Protein AF-A0A7W6MFZ5-F1 (afdb_monomer)

Structure (mmCIF, N/CA/C/O backbone):
data_AF-A0A7W6MFZ5-F1
#
_entry.id   AF-A0A7W6MFZ5-F1
#
loop_
_atom_site.group_PDB
_atom_site.id
_atom_site.type_symbol
_atom_site.label_atom_id
_atom_site.label_alt_id
_atom_site.label_comp_id
_atom_site.label_asym_id
_atom_site.label_entity_id
_atom_site.label_seq_id
_atom_site.pdbx_PDB_ins_code
_atom_site.Cartn_x
_atom_site.Cartn_y
_atom_site.Cartn_z
_atom_site.occupancy
_atom_site.B_iso_or_equiv
_atom_site.auth_seq_id
_atom_site.auth_comp_id
_atom_site.auth_asym_id
_atom_site.auth_atom_id
_atom_site.pdbx_PDB_model_num
ATOM 1 N N . MET A 1 1 ? -0.092 -13.171 -2.792 1.00 81.62 1 MET A N 1
ATOM 2 C CA . MET A 1 1 ? 0.379 -11.891 -3.370 1.00 81.62 1 MET A CA 1
ATOM 3 C C . MET A 1 1 ? 0.668 -10.836 -2.299 1.00 81.62 1 MET A C 1
ATOM 5 O O . MET A 1 1 ? 1.837 -10.578 -2.077 1.00 81.62 1 MET A O 1
ATOM 9 N N . ILE A 1 2 ? -0.323 -10.270 -1.588 1.00 86.56 2 ILE A N 1
ATOM 10 C CA . ILE A 1 2 ? -0.074 -9.198 -0.587 1.00 86.56 2 ILE A CA 1
ATOM 11 C C . ILE A 1 2 ? 0.878 -9.646 0.534 1.00 86.56 2 ILE A C 1
ATOM 13 O O . ILE A 1 2 ? 1.807 -8.921 0.867 1.00 86.56 2 ILE A O 1
ATOM 17 N N . ALA A 1 3 ? 0.714 -10.868 1.052 1.00 92.25 3 ALA A N 1
ATOM 18 C CA . ALA A 1 3 ? 1.628 -11.427 2.053 1.00 92.25 3 ALA A CA 1
ATOM 19 C C . ALA A 1 3 ? 3.087 -11.514 1.561 1.00 92.25 3 ALA A C 1
ATOM 21 O O . ALA A 1 3 ? 4.004 -11.330 2.351 1.00 92.25 3 ALA A O 1
ATOM 22 N N . ALA A 1 4 ? 3.301 -11.737 0.259 1.00 95.31 4 ALA A N 1
ATOM 23 C CA . ALA A 1 4 ? 4.637 -11.783 -0.330 1.00 95.31 4 ALA A CA 1
ATOM 24 C C . ALA A 1 4 ? 5.283 -10.388 -0.357 1.00 95.31 4 ALA A C 1
ATOM 26 O O . ALA A 1 4 ? 6.440 -10.247 0.016 1.00 95.31 4 ALA A O 1
ATOM 27 N N . VAL A 1 5 ? 4.521 -9.345 -0.710 1.00 95.25 5 VAL A N 1
ATOM 28 C CA . VAL A 1 5 ? 4.999 -7.953 -0.606 1.00 95.25 5 VAL A CA 1
ATOM 29 C C . VAL A 1 5 ? 5.301 -7.594 0.847 1.00 95.25 5 VAL A C 1
ATOM 31 O O . VAL A 1 5 ? 6.337 -7.009 1.119 1.00 95.25 5 VAL A O 1
ATOM 34 N N . ALA A 1 6 ? 4.430 -7.968 1.789 1.00 94.81 6 ALA A N 1
ATOM 35 C CA . ALA A 1 6 ? 4.624 -7.656 3.204 1.00 94.81 6 ALA A CA 1
ATOM 36 C C . ALA A 1 6 ? 5.877 -8.328 3.794 1.00 94.81 6 ALA A C 1
ATOM 38 O O . ALA A 1 6 ? 6.619 -7.682 4.528 1.00 94.81 6 ALA A O 1
ATOM 39 N N . ALA A 1 7 ? 6.134 -9.594 3.448 1.00 97.19 7 ALA A N 1
ATOM 40 C CA . ALA A 1 7 ? 7.311 -10.333 3.909 1.00 97.19 7 ALA A CA 1
ATOM 41 C C . ALA A 1 7 ? 8.637 -9.790 3.342 1.00 97.19 7 ALA A C 1
ATOM 43 O O . ALA A 1 7 ? 9.673 -9.940 3.980 1.00 97.19 7 ALA A O 1
ATOM 44 N N . HIS A 1 8 ? 8.595 -9.136 2.177 1.00 97.00 8 HIS A N 1
ATOM 45 C CA . HIS A 1 8 ? 9.757 -8.586 1.468 1.00 97.00 8 HIS A CA 1
ATOM 46 C C . HIS A 1 8 ? 9.663 -7.061 1.302 1.00 97.00 8 HIS A C 1
ATOM 48 O O . HIS A 1 8 ? 10.141 -6.508 0.314 1.00 97.00 8 HIS A O 1
ATOM 54 N N . ARG A 1 9 ? 8.998 -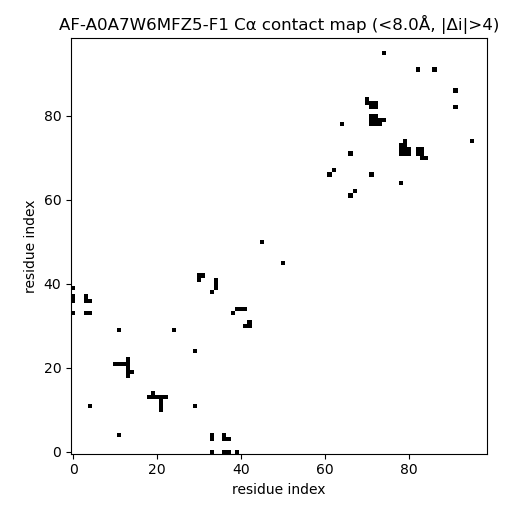6.368 2.239 1.00 95.31 9 ARG A N 1
ATOM 55 C CA . ARG A 1 9 ? 8.566 -4.968 2.079 1.00 95.31 9 ARG A CA 1
ATOM 56 C C . ARG A 1 9 ? 9.683 -4.028 1.638 1.00 95.31 9 ARG A C 1
ATOM 58 O O . ARG A 1 9 ? 9.466 -3.226 0.735 1.00 95.31 9 ARG A O 1
ATOM 65 N N . GLU A 1 10 ? 10.850 -4.138 2.261 1.00 96.06 10 GLU A N 1
ATOM 66 C CA . GLU A 1 10 ? 12.003 -3.274 1.985 1.00 96.06 10 GLU A CA 1
ATOM 67 C C . GLU A 1 10 ? 12.430 -3.346 0.513 1.00 96.06 10 GLU A C 1
ATOM 69 O O . GLU A 1 10 ? 12.785 -2.337 -0.085 1.00 96.06 10 GLU A O 1
ATOM 74 N N . GLU A 1 11 ? 12.287 -4.509 -0.124 1.00 96.94 11 GLU A N 1
ATOM 75 C CA . GLU A 1 11 ? 12.607 -4.691 -1.539 1.00 96.94 11 GLU A CA 1
ATOM 76 C C . GLU A 1 11 ? 11.577 -4.050 -2.477 1.00 96.94 11 GLU A C 1
ATOM 78 O O . GLU A 1 11 ? 11.861 -3.852 -3.656 1.00 96.94 11 GLU A O 1
ATOM 83 N N . PHE A 1 12 ? 10.377 -3.721 -2.000 1.00 97.06 12 PHE A N 1
ATOM 84 C CA . PHE A 1 12 ? 9.331 -3.045 -2.778 1.00 97.06 12 PHE A CA 1
ATOM 85 C C . PHE A 1 12 ? 9.215 -1.550 -2.450 1.00 97.06 12 PHE A C 1
ATOM 87 O O . PHE A 1 12 ? 8.377 -0.861 -3.033 1.00 97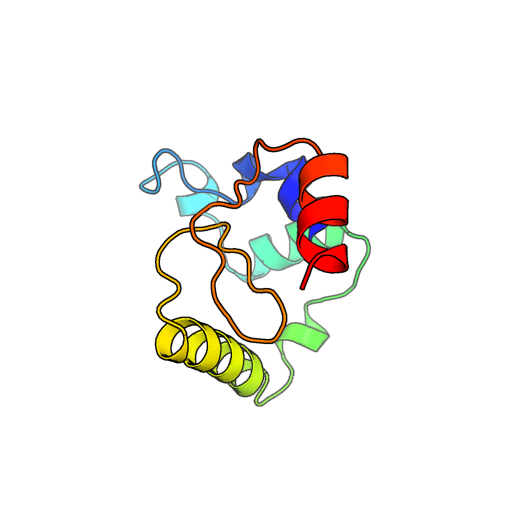.06 12 PHE A O 1
ATOM 94 N N . GLU A 1 13 ? 10.040 -1.040 -1.537 1.00 97.00 13 GLU A N 1
ATOM 95 C CA . GLU A 1 13 ? 10.011 0.344 -1.071 1.00 97.00 13 GLU A CA 1
ATOM 96 C C . GLU A 1 13 ? 11.263 1.110 -1.533 1.00 97.00 13 GLU A C 1
ATOM 98 O O . GLU A 1 13 ? 12.258 0.529 -1.961 1.00 97.00 13 GLU A O 1
ATOM 103 N N . PHE A 1 14 ? 11.198 2.439 -1.514 1.00 97.75 14 PHE A N 1
ATOM 104 C CA . PHE A 1 14 ? 12.362 3.292 -1.753 1.00 97.75 14 PHE A CA 1
ATOM 105 C C . PHE A 1 14 ? 12.937 3.734 -0.413 1.00 97.75 14 PHE A C 1
ATOM 107 O O . PHE A 1 14 ? 12.183 4.077 0.504 1.00 97.75 14 PHE A O 1
ATOM 114 N N . ASP A 1 15 ? 14.261 3.824 -0.322 1.00 97.31 15 ASP A N 1
ATOM 115 C CA . ASP A 1 15 ? 14.941 4.289 0.882 1.00 97.31 15 ASP A CA 1
ATOM 116 C C . ASP A 1 15 ? 14.476 5.707 1.211 1.00 97.31 15 ASP A C 1
ATOM 118 O O . ASP A 1 15 ? 14.663 6.639 0.419 1.00 97.31 15 ASP A O 1
ATOM 122 N N . ARG A 1 16 ? 13.835 5.866 2.378 1.00 96.06 16 ARG A N 1
ATOM 123 C CA . ARG A 1 16 ? 13.208 7.127 2.822 1.00 96.06 16 ARG A CA 1
ATOM 124 C C . ARG A 1 16 ? 12.303 7.752 1.749 1.00 96.06 16 ARG A C 1
ATOM 126 O O . ARG A 1 16 ? 12.249 8.973 1.622 1.00 96.06 16 ARG A O 1
ATOM 133 N N . HIS A 1 17 ? 11.630 6.911 0.963 1.00 96.44 17 HIS A N 1
ATOM 134 C CA . HIS A 1 17 ? 10.768 7.304 -0.154 1.00 96.44 17 HIS A CA 1
ATOM 135 C C . HIS A 1 17 ? 11.464 8.151 -1.238 1.00 96.44 17 HIS A C 1
ATOM 137 O O . HIS A 1 17 ? 10.797 8.915 -1.934 1.00 96.44 17 HIS A O 1
ATOM 143 N N . ALA A 1 18 ? 12.791 8.053 -1.370 1.00 97.62 18 ALA A N 1
ATOM 144 C CA . ALA A 1 18 ? 13.563 8.961 -2.220 1.00 97.62 18 ALA A CA 1
ATOM 145 C C . ALA A 1 18 ? 14.649 8.294 -3.075 1.00 97.62 18 ALA A C 1
ATOM 147 O O . ALA A 1 18 ? 14.982 8.829 -4.130 1.00 97.62 18 ALA A O 1
ATOM 148 N N . GLY A 1 19 ? 15.236 7.178 -2.639 1.00 97.25 19 GLY A N 1
ATOM 149 C CA . GLY A 1 19 ? 16.359 6.565 -3.349 1.00 97.25 19 GLY A CA 1
ATOM 150 C C . GLY A 1 19 ? 16.452 5.057 -3.160 1.00 97.25 19 GLY A C 1
ATOM 151 O O . GLY A 1 19 ? 15.458 4.389 -2.882 1.00 97.25 19 GLY A O 1
ATOM 152 N N . GLY A 1 20 ? 17.667 4.535 -3.304 1.00 97.12 20 GLY A N 1
ATOM 153 C CA . GLY A 1 20 ? 17.959 3.116 -3.132 1.00 97.12 20 GLY A CA 1
ATOM 154 C C . GLY A 1 20 ? 17.856 2.306 -4.428 1.00 97.12 20 GLY A C 1
ATOM 155 O O . GLY A 1 20 ? 17.667 2.872 -5.508 1.00 97.12 20 GLY A O 1
ATOM 156 N N . PRO A 1 21 ? 17.978 0.971 -4.335 1.00 96.62 21 PRO A N 1
ATOM 157 C CA . PRO A 1 21 ? 18.077 0.086 -5.498 1.00 96.62 21 PRO A CA 1
ATOM 158 C C . PRO A 1 21 ? 16.876 0.154 -6.445 1.00 96.62 21 PRO A C 1
ATOM 160 O O . PRO A 1 21 ? 17.020 -0.088 -7.639 1.00 96.62 21 PRO A O 1
ATOM 163 N N . ASN A 1 22 ? 15.692 0.509 -5.932 1.00 97.69 22 ASN A N 1
ATOM 164 C CA . ASN A 1 22 ? 14.476 0.610 -6.737 1.00 97.69 22 ASN A CA 1
ATOM 165 C C . ASN A 1 22 ? 14.469 1.805 -7.713 1.00 97.69 22 ASN A C 1
ATOM 167 O O . ASN A 1 22 ? 13.596 1.855 -8.576 1.00 97.69 22 ASN A O 1
ATOM 171 N N . MET A 1 23 ? 15.452 2.717 -7.651 1.00 97.81 23 MET A N 1
ATOM 172 C CA . MET A 1 23 ? 15.625 3.790 -8.648 1.00 97.81 23 MET A CA 1
ATOM 173 C C . MET A 1 23 ? 15.931 3.261 -10.053 1.00 97.81 23 MET A C 1
ATOM 175 O O . MET A 1 23 ? 15.541 3.887 -11.037 1.00 97.81 23 MET A O 1
ATOM 179 N N . ASP A 1 24 ? 16.576 2.098 -10.142 1.00 97.94 24 ASP A N 1
ATOM 180 C CA . ASP A 1 24 ? 16.978 1.473 -11.405 1.00 97.94 24 ASP A CA 1
ATOM 181 C C . ASP A 1 24 ? 16.063 0.296 -11.793 1.00 97.94 24 ASP A C 1
ATOM 183 O O . ASP A 1 24 ? 16.380 -0.491 -12.687 1.00 97.94 24 ASP A O 1
ATOM 187 N N . VAL A 1 25 ? 14.920 0.149 -11.113 1.00 98.06 25 VAL A N 1
ATOM 188 C CA . VAL A 1 25 ? 13.991 -0.968 -11.305 1.00 98.06 25 VAL A CA 1
ATOM 189 C C . VAL A 1 25 ? 12.794 -0.530 -12.143 1.00 98.06 25 VAL A C 1
ATOM 191 O O . VAL A 1 25 ? 12.067 0.408 -11.824 1.00 98.06 25 VAL A O 1
ATOM 194 N N . THR A 1 26 ? 12.554 -1.255 -13.229 1.00 98.19 26 THR A N 1
ATOM 195 C CA . THR A 1 26 ? 11.409 -1.043 -14.119 1.00 98.19 26 THR A CA 1
ATOM 196 C C . THR A 1 26 ? 10.125 -1.672 -13.560 1.00 98.19 26 THR A C 1
ATOM 198 O O . THR A 1 26 ? 10.186 -2.647 -12.804 1.00 98.19 26 THR A O 1
ATOM 201 N N . PRO A 1 27 ? 8.932 -1.223 -13.999 1.00 97.25 27 PRO A N 1
ATOM 202 C CA . PRO A 1 27 ? 7.670 -1.866 -13.625 1.00 97.25 27 PRO A CA 1
ATOM 203 C C . PRO A 1 27 ? 7.622 -3.373 -13.926 1.00 97.25 27 PRO A C 1
ATOM 205 O O . PRO A 1 27 ? 7.122 -4.147 -13.113 1.00 97.25 27 PRO A O 1
ATOM 208 N N . ASN A 1 28 ? 8.197 -3.815 -15.051 1.00 97.94 28 ASN A N 1
ATOM 209 C CA . ASN A 1 28 ? 8.264 -5.240 -15.395 1.00 97.94 28 ASN A CA 1
ATOM 210 C C . ASN A 1 28 ? 9.093 -6.040 -14.385 1.00 97.94 28 ASN A C 1
ATOM 212 O O . ASN A 1 28 ? 8.680 -7.130 -13.999 1.00 97.94 28 ASN A O 1
ATOM 216 N N . GLN A 1 29 ? 10.217 -5.490 -13.921 1.00 98.12 29 GLN A N 1
ATOM 217 C CA . GLN A 1 29 ? 11.056 -6.139 -12.910 1.00 98.12 29 GLN A CA 1
ATOM 218 C C . GLN A 1 29 ? 10.356 -6.213 -11.544 1.00 98.12 29 GLN A C 1
ATOM 220 O O . GLN A 1 29 ? 10.514 -7.206 -10.838 1.00 98.12 29 GLN A O 1
ATOM 225 N N . ILE A 1 30 ? 9.533 -5.219 -11.181 1.00 97.44 30 ILE A N 1
ATOM 226 C CA . ILE A 1 30 ? 8.684 -5.297 -9.977 1.00 97.44 30 ILE A CA 1
ATOM 227 C C . ILE A 1 30 ? 7.663 -6.432 -10.098 1.00 97.44 30 ILE A C 1
ATOM 229 O O . ILE A 1 30 ? 7.491 -7.203 -9.152 1.00 97.44 30 ILE A O 1
ATOM 233 N N . ILE A 1 31 ? 7.006 -6.558 -11.256 1.00 96.81 31 ILE A N 1
ATOM 234 C CA . ILE A 1 31 ? 6.047 -7.642 -11.498 1.00 96.81 31 ILE A CA 1
ATOM 235 C C . ILE A 1 31 ? 6.762 -8.995 -11.418 1.00 96.81 31 ILE A C 1
ATOM 237 O O . ILE A 1 31 ? 6.306 -9.863 -10.685 1.00 96.81 31 ILE A O 1
ATOM 241 N N . GLU A 1 32 ? 7.905 -9.164 -12.084 1.00 97.25 32 GLU A N 1
ATOM 242 C CA . GLU A 1 32 ? 8.702 -10.400 -12.033 1.00 97.25 32 GLU A CA 1
ATOM 243 C C . G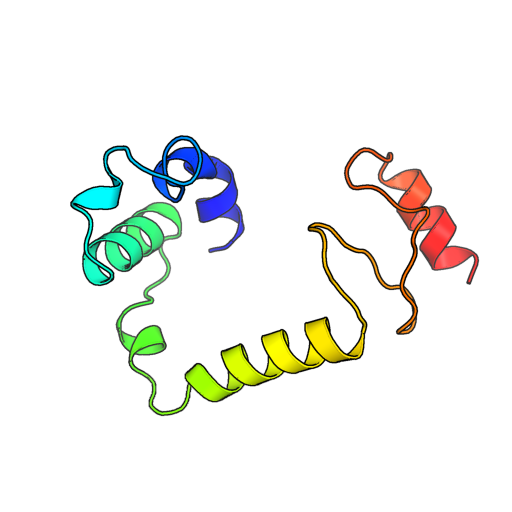LU A 1 32 ? 9.120 -10.776 -10.607 1.00 97.25 32 GLU A C 1
ATOM 245 O O . GLU A 1 32 ? 8.984 -11.935 -10.212 1.00 97.25 32 GLU A O 1
ATOM 250 N N . ARG A 1 33 ? 9.567 -9.798 -9.808 1.00 97.19 33 ARG A N 1
ATOM 251 C CA . ARG A 1 33 ? 9.899 -9.996 -8.389 1.00 97.19 33 ARG A CA 1
ATOM 252 C C . ARG A 1 33 ? 8.684 -10.489 -7.600 1.00 97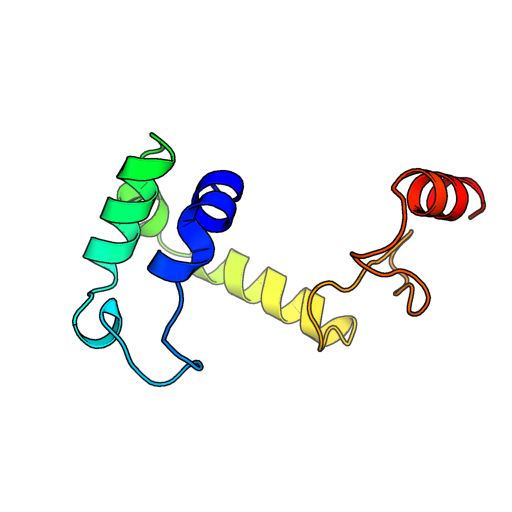.19 33 ARG A C 1
ATOM 254 O O . ARG A 1 33 ? 8.781 -11.456 -6.846 1.00 97.19 33 ARG A O 1
ATOM 261 N N . LEU A 1 34 ? 7.523 -9.864 -7.799 1.00 96.81 34 LEU A N 1
ATOM 262 C CA . LEU A 1 34 ? 6.282 -10.251 -7.128 1.00 96.81 34 LEU A CA 1
ATOM 263 C C . LEU A 1 34 ? 5.784 -11.638 -7.560 1.00 96.81 34 LEU A C 1
ATOM 265 O O . LEU A 1 34 ? 5.324 -12.412 -6.716 1.00 96.81 34 LEU A O 1
ATOM 269 N N . GLU A 1 35 ? 5.876 -11.973 -8.847 1.00 97.00 35 GLU A N 1
ATOM 270 C CA . GLU A 1 35 ? 5.582 -13.320 -9.345 1.00 97.00 35 GLU A CA 1
ATOM 271 C C . GLU A 1 35 ? 6.518 -14.350 -8.698 1.00 97.00 35 GLU A C 1
ATOM 273 O O . GLU A 1 35 ? 6.050 -15.396 -8.251 1.00 97.00 35 GLU A O 1
ATOM 278 N N . GLY A 1 36 ? 7.813 -14.031 -8.580 1.00 96.75 36 GLY A N 1
ATOM 279 C CA . GLY A 1 36 ? 8.815 -14.869 -7.922 1.00 96.75 36 GLY A CA 1
ATOM 280 C C . GLY A 1 36 ? 8.471 -15.181 -6.465 1.00 96.75 36 GLY A C 1
ATOM 281 O O . GLY A 1 36 ? 8.451 -16.348 -6.079 1.00 96.75 36 GLY A O 1
ATOM 282 N N . TYR A 1 37 ? 8.123 -14.166 -5.668 1.00 97.31 37 TYR A N 1
ATOM 283 C CA . TYR A 1 37 ? 7.782 -14.368 -4.253 1.00 97.31 37 TYR A CA 1
ATOM 284 C C . TYR A 1 37 ? 6.397 -14.966 -4.016 1.00 97.31 37 TYR A C 1
ATOM 286 O O . TYR A 1 37 ? 6.181 -15.653 -3.020 1.00 97.31 37 TYR A O 1
ATOM 294 N N . SER A 1 38 ? 5.430 -14.702 -4.896 1.00 95.19 38 SER A N 1
ATOM 295 C CA . SER A 1 38 ? 4.050 -15.155 -4.689 1.00 95.19 38 SER A CA 1
ATOM 296 C C . SER A 1 38 ? 3.688 -16.440 -5.429 1.00 95.19 38 SER A C 1
ATOM 298 O O . SER A 1 38 ? 2.649 -17.019 -5.121 1.00 95.19 38 SER A O 1
ATOM 300 N N . SER A 1 39 ? 4.504 -16.874 -6.395 1.00 92.94 39 SER A N 1
ATOM 301 C C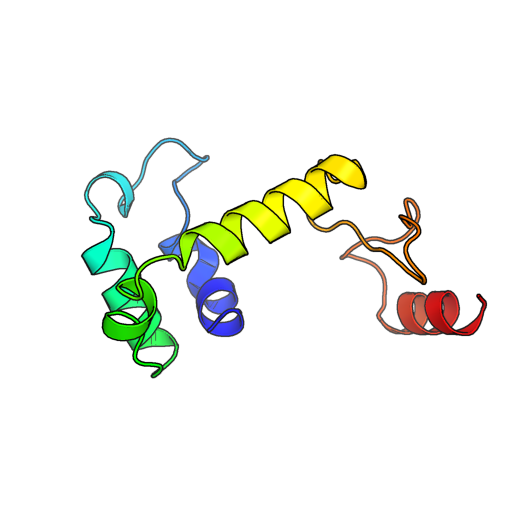A . SER A 1 39 ? 4.193 -17.960 -7.340 1.00 92.94 39 SER A CA 1
ATOM 302 C C . SER A 1 39 ? 2.897 -17.752 -8.142 1.00 92.94 39 SER A C 1
ATOM 304 O O . SER A 1 39 ? 2.368 -18.693 -8.733 1.00 92.94 39 SER A O 1
ATOM 306 N N . VAL A 1 40 ? 2.377 -16.522 -8.192 1.00 94.94 40 VAL A N 1
ATOM 307 C CA . VAL A 1 40 ? 1.196 -16.145 -8.981 1.00 94.94 40 VAL A CA 1
ATOM 308 C C . VAL A 1 40 ? 1.662 -15.482 -10.270 1.00 94.94 40 VAL A C 1
ATOM 310 O O . VAL A 1 40 ? 2.522 -14.612 -10.224 1.00 94.94 40 VAL A O 1
ATOM 313 N N . LYS A 1 41 ? 1.084 -15.865 -11.414 1.00 94.69 41 LYS A N 1
ATOM 314 C CA . LYS A 1 41 ? 1.313 -15.190 -12.700 1.00 94.69 41 LYS A CA 1
ATOM 315 C C . LYS A 1 41 ? 0.469 -13.920 -12.774 1.00 94.69 41 LYS A C 1
ATOM 317 O O . LYS A 1 41 ? -0.751 -13.980 -12.659 1.00 94.69 41 LYS A O 1
ATOM 322 N N . LEU A 1 42 ? 1.129 -12.780 -12.933 1.00 95.25 42 LEU A N 1
ATOM 323 C CA . LEU A 1 42 ? 0.557 -11.441 -12.846 1.00 95.25 42 LEU A CA 1
ATOM 324 C C . LEU A 1 42 ? 0.746 -10.621 -14.119 1.00 95.25 42 LEU A C 1
ATOM 326 O O . LEU A 1 42 ? -0.052 -9.717 -14.330 1.00 95.25 42 LEU A O 1
ATOM 330 N N . LYS A 1 43 ? 1.734 -10.911 -14.976 1.00 95.69 43 LYS A N 1
ATOM 331 C CA . LYS A 1 43 ? 1.966 -10.118 -16.202 1.00 95.69 43 LYS A CA 1
ATOM 332 C C . LYS A 1 43 ? 0.729 -10.028 -17.098 1.00 95.69 43 LYS A C 1
ATOM 334 O O . LYS A 1 43 ? 0.317 -8.928 -17.456 1.00 95.69 43 LYS A O 1
ATOM 339 N N . ASP A 1 44 ? 0.102 -11.164 -17.390 1.00 95.06 44 ASP A N 1
ATOM 340 C CA . ASP A 1 44 ? -1.090 -11.200 -18.244 1.00 95.06 44 ASP A CA 1
ATOM 341 C C . ASP A 1 44 ? -2.287 -10.520 -17.569 1.00 95.06 44 ASP A C 1
ATOM 343 O O . ASP A 1 44 ? -3.048 -9.803 -18.215 1.00 95.06 44 ASP A O 1
ATOM 347 N N . ALA A 1 45 ? -2.423 -10.684 -16.248 1.00 94.56 45 ALA A N 1
ATOM 348 C CA . ALA A 1 45 ? -3.472 -10.027 -15.474 1.00 94.56 45 ALA A CA 1
ATOM 349 C C . ALA A 1 45 ? -3.284 -8.501 -15.435 1.00 94.56 45 ALA A C 1
ATOM 351 O O . ALA A 1 45 ? -4.252 -7.758 -15.557 1.00 94.56 45 ALA A O 1
ATOM 352 N N . PHE A 1 46 ? -2.041 -8.029 -15.311 1.00 95.69 46 PHE A N 1
ATOM 353 C CA . PHE A 1 46 ? -1.696 -6.608 -15.343 1.00 95.69 46 PHE A CA 1
ATOM 354 C C . PHE A 1 46 ? -1.987 -5.975 -16.711 1.00 95.69 46 PHE A C 1
ATOM 356 O O . PHE A 1 46 ? -2.284 -4.786 -16.785 1.00 95.69 46 PHE A O 1
ATOM 363 N N . ALA A 1 47 ? -1.941 -6.766 -17.787 1.00 96.19 47 ALA A N 1
ATOM 364 C CA . ALA A 1 47 ? -2.203 -6.320 -19.151 1.00 96.19 47 ALA A CA 1
ATOM 365 C C . ALA A 1 47 ? -3.696 -6.274 -19.533 1.00 96.19 47 ALA A C 1
ATOM 367 O O . ALA A 1 47 ? -4.009 -5.896 -20.663 1.00 96.19 47 ALA A O 1
ATOM 368 N N . ILE A 1 48 ? -4.620 -6.643 -18.635 1.00 97.19 48 ILE A N 1
ATOM 369 C CA . ILE A 1 48 ? -6.064 -6.583 -18.902 1.00 97.19 48 ILE A CA 1
ATOM 370 C C . ILE A 1 48 ? -6.468 -5.128 -19.213 1.00 97.19 48 ILE A C 1
ATOM 372 O O . ILE A 1 48 ? -6.319 -4.260 -18.343 1.00 97.19 48 ILE A O 1
ATOM 376 N N . PRO A 1 49 ? -7.008 -4.841 -20.417 1.00 94.56 49 PRO A N 1
ATOM 377 C CA . PRO A 1 49 ? -7.543 -3.522 -20.733 1.00 94.56 49 PRO A CA 1
ATOM 378 C C . PRO A 1 49 ? -8.647 -3.161 -19.731 1.00 94.56 49 PRO A C 1
ATOM 380 O O . PRO A 1 49 ? -9.514 -3.984 -19.450 1.00 94.56 49 PRO A O 1
ATOM 383 N N . ASP A 1 50 ? -8.592 -1.949 -19.180 1.00 96.06 50 ASP A N 1
ATOM 384 C CA . ASP A 1 50 ? -9.488 -1.405 -18.145 1.00 96.06 50 ASP A CA 1
ATOM 385 C C . ASP A 1 50 ? -9.239 -1.849 -16.690 1.00 96.06 50 ASP A C 1
ATOM 387 O O . ASP A 1 50 ? -10.026 -1.499 -15.803 1.00 96.06 50 ASP A O 1
ATOM 391 N N . LEU A 1 51 ? -8.139 -2.551 -16.3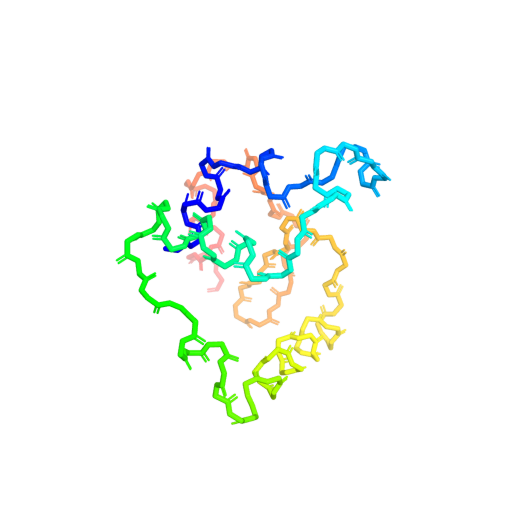75 1.00 96.81 51 LEU A N 1
ATOM 392 C CA . LEU A 1 51 ? -7.783 -2.843 -14.972 1.00 96.81 51 LEU A CA 1
ATOM 393 C C . LEU A 1 51 ? -7.617 -1.562 -14.125 1.00 96.81 51 LEU A C 1
ATOM 395 O O . LEU A 1 51 ? -7.870 -1.557 -12.916 1.00 96.81 51 LEU A O 1
ATOM 399 N N . ASP A 1 52 ? -7.260 -0.440 -14.753 1.00 96.81 52 ASP A N 1
ATOM 400 C CA . ASP A 1 52 ? -7.179 0.867 -14.102 1.00 96.81 52 ASP A CA 1
ATOM 401 C C . ASP A 1 52 ? -8.526 1.329 -13.517 1.00 96.81 52 ASP A C 1
ATOM 403 O O . ASP A 1 52 ? -8.538 2.121 -12.570 1.00 96.81 52 ASP A O 1
ATOM 407 N N . ARG A 1 53 ? -9.663 0.812 -14.008 1.00 97.94 53 ARG A N 1
ATOM 408 C CA . ARG A 1 53 ? -10.991 1.069 -13.433 1.00 97.94 53 ARG A CA 1
ATOM 409 C C . ARG A 1 53 ? -11.081 0.611 -11.981 1.00 97.94 53 ARG A C 1
ATOM 411 O O . ARG A 1 53 ? -11.618 1.350 -11.154 1.00 97.94 53 ARG A O 1
ATOM 418 N N . GLU A 1 54 ? -10.538 -0.560 -11.662 1.00 97.56 54 GLU A N 1
ATOM 419 C CA . GLU A 1 54 ? -10.564 -1.108 -10.301 1.00 97.56 54 GLU A CA 1
ATOM 420 C C . GLU A 1 54 ? -9.669 -0.283 -9.367 1.00 97.56 54 GLU A C 1
ATOM 422 O O . GLU A 1 54 ? -10.072 0.070 -8.256 1.00 97.56 54 GLU A O 1
ATOM 427 N N . ILE A 1 55 ? -8.502 0.149 -9.858 1.00 96.94 55 ILE A N 1
ATOM 428 C CA . ILE A 1 55 ? -7.609 1.060 -9.127 1.00 96.94 55 ILE A CA 1
ATOM 429 C C . ILE A 1 55 ? -8.305 2.402 -8.856 1.00 96.94 55 ILE A C 1
ATOM 431 O O . ILE A 1 55 ? -8.335 2.882 -7.720 1.00 96.94 55 ILE A O 1
ATOM 435 N N . LYS A 1 56 ? -8.941 2.992 -9.876 1.00 98.19 56 LYS A N 1
ATOM 436 C CA . LYS A 1 56 ? -9.717 4.235 -9.742 1.00 98.19 56 LYS A CA 1
ATOM 437 C C . LYS A 1 56 ? -10.869 4.083 -8.752 1.00 98.19 56 LYS A C 1
ATOM 439 O O . LYS A 1 56 ? -11.140 5.020 -7.999 1.00 98.19 56 LYS A O 1
ATOM 444 N N . TRP A 1 57 ? -11.545 2.935 -8.743 1.00 98.44 57 TRP A N 1
ATOM 445 C CA . TRP A 1 57 ? -12.637 2.657 -7.814 1.00 98.44 57 TRP A CA 1
ATOM 446 C C . TRP A 1 57 ? -12.146 2.652 -6.363 1.00 98.44 57 TRP A C 1
ATOM 448 O O . TRP A 1 57 ? -12.718 3.372 -5.544 1.00 98.44 57 TRP A O 1
ATOM 458 N N . GLN A 1 58 ? -11.046 1.950 -6.068 1.00 97.62 58 GLN A N 1
ATOM 459 C CA . GLN A 1 58 ? -10.439 1.920 -4.730 1.00 97.62 58 GLN A CA 1
ATOM 460 C C . GLN A 1 58 ? -9.989 3.317 -4.280 1.00 97.62 58 GLN A C 1
ATOM 462 O O . GLN A 1 58 ? -10.338 3.763 -3.186 1.00 97.62 58 GLN A O 1
ATOM 467 N N . CYS A 1 59 ? -9.297 4.067 -5.148 1.00 98.06 59 CYS A N 1
ATOM 468 C CA . CYS A 1 59 ? -8.887 5.439 -4.839 1.00 98.06 59 CYS A CA 1
ATOM 469 C C . CYS A 1 59 ? -10.082 6.366 -4.582 1.00 98.06 59 CYS A C 1
ATOM 471 O O . CYS A 1 59 ? -10.025 7.210 -3.687 1.00 98.06 59 CYS A O 1
ATOM 473 N N . ARG A 1 60 ? -11.164 6.242 -5.365 1.00 98.31 60 ARG A N 1
ATOM 474 C CA . ARG A 1 60 ? -12.387 7.031 -5.160 1.00 98.31 60 ARG A CA 1
ATOM 475 C C . ARG A 1 60 ? -13.039 6.681 -3.827 1.00 98.31 60 ARG A C 1
ATOM 477 O O . ARG A 1 60 ? -13.372 7.594 -3.080 1.00 98.31 60 ARG A O 1
ATOM 484 N N . TYR A 1 61 ? -13.186 5.392 -3.527 1.00 97.56 61 TYR A N 1
ATOM 485 C CA . TYR A 1 61 ? -13.791 4.920 -2.285 1.00 97.56 61 TYR A CA 1
ATOM 486 C C . TYR A 1 61 ? -13.015 5.410 -1.054 1.00 97.56 61 TYR A C 1
ATOM 488 O O . TYR A 1 61 ? -13.615 5.965 -0.136 1.00 97.56 61 TYR A O 1
ATOM 496 N N . ALA A 1 62 ? -11.683 5.310 -1.066 1.00 97.50 62 ALA A N 1
ATOM 497 C CA . ALA A 1 62 ? -10.834 5.810 0.014 1.00 97.50 62 ALA A CA 1
ATOM 498 C C . ALA A 1 62 ? -10.985 7.329 0.222 1.00 97.50 62 ALA A C 1
ATOM 500 O O . ALA A 1 62 ? -11.211 7.782 1.343 1.00 97.50 62 ALA A O 1
ATOM 501 N N . ARG A 1 63 ? -10.935 8.119 -0.863 1.00 97.69 63 ARG A N 1
ATOM 502 C CA . ARG A 1 63 ? -11.093 9.585 -0.806 1.00 97.69 63 ARG A CA 1
ATOM 503 C C . ARG A 1 63 ? -12.473 10.004 -0.308 1.00 97.69 63 ARG A C 1
ATOM 505 O O . ARG A 1 63 ? -12.567 10.918 0.502 1.00 97.69 63 ARG A O 1
ATOM 512 N N . GLN A 1 64 ? -13.529 9.336 -0.770 1.00 97.56 64 GLN A N 1
ATOM 513 C CA . GLN A 1 64 ? -14.903 9.626 -0.358 1.00 97.56 64 GLN A CA 1
ATOM 514 C C . GLN A 1 64 ? -15.121 9.375 1.140 1.00 97.56 64 GLN A C 1
ATOM 516 O O . GLN A 1 64 ? -15.881 10.104 1.769 1.00 97.56 64 GLN A O 1
ATOM 521 N N . ASN A 1 65 ? -14.426 8.389 1.711 1.00 96.94 65 ASN A N 1
ATOM 522 C CA . ASN A 1 65 ? -14.469 8.076 3.141 1.00 96.94 65 ASN A CA 1
ATOM 523 C C . ASN A 1 65 ? -13.387 8.805 3.962 1.00 96.94 65 ASN A C 1
ATOM 525 O O . ASN A 1 65 ? -13.222 8.516 5.143 1.00 96.94 65 ASN A O 1
ATOM 529 N N . GLY A 1 66 ? -12.635 9.735 3.361 1.00 95.56 66 GLY A N 1
ATOM 530 C CA . GLY A 1 66 ? -11.629 10.533 4.068 1.00 95.56 66 GLY A CA 1
ATOM 531 C C . GLY A 1 66 ? -10.399 9.752 4.547 1.00 95.56 66 GLY A C 1
ATOM 532 O O . GLY A 1 66 ? -9.718 10.202 5.466 1.00 95.56 66 GLY A O 1
ATOM 533 N N . VAL A 1 67 ? -10.091 8.597 3.949 1.00 97.12 67 VAL A N 1
ATOM 534 C CA . VAL A 1 67 ? -8.905 7.806 4.313 1.00 97.12 67 VAL A CA 1
ATOM 535 C C . VAL A 1 67 ? -7.637 8.562 3.906 1.00 97.12 67 VAL A C 1
ATOM 537 O O . VAL A 1 67 ? -7.394 8.783 2.718 1.00 97.12 67 VAL A O 1
ATOM 540 N N . HIS A 1 68 ? -6.827 8.943 4.896 1.00 95.12 68 HIS A N 1
ATOM 541 C CA . HIS A 1 68 ? -5.576 9.685 4.693 1.00 95.12 68 HIS A CA 1
ATOM 542 C C . HIS A 1 68 ? -4.332 8.931 5.180 1.00 95.12 68 HIS A C 1
ATOM 544 O O . HIS A 1 68 ? -3.284 9.013 4.544 1.00 95.12 68 HIS A O 1
ATOM 550 N N . VAL A 1 69 ? -4.450 8.181 6.279 1.00 94.69 69 VAL A N 1
ATOM 551 C CA . VAL A 1 69 ? -3.354 7.407 6.878 1.00 94.69 69 VAL A CA 1
ATOM 552 C C . VAL A 1 69 ? -3.597 5.909 6.724 1.00 94.69 69 VAL A C 1
ATOM 554 O O . VAL A 1 69 ? -4.740 5.452 6.665 1.00 94.69 69 VAL A O 1
ATOM 557 N N . SER A 1 70 ? -2.522 5.130 6.653 1.00 93.38 70 SER A N 1
ATOM 558 C CA . SER A 1 70 ? -2.586 3.671 6.557 1.00 93.38 70 SER A CA 1
ATOM 559 C C . SER A 1 70 ? -1.932 3.012 7.779 1.00 93.38 70 SER A C 1
ATOM 561 O O . SER A 1 70 ? -0.794 3.374 8.085 1.00 93.38 70 SER A O 1
ATOM 563 N N . PRO A 1 71 ? -2.570 2.009 8.409 1.00 95.25 71 PRO A N 1
ATOM 564 C CA . PRO A 1 71 ? -3.929 1.536 8.130 1.00 95.25 71 PRO A CA 1
ATOM 565 C C . PRO A 1 71 ? -5.015 2.463 8.712 1.00 95.25 71 PRO A C 1
ATOM 567 O O . PRO A 1 71 ? -4.801 3.129 9.717 1.00 95.25 71 PRO A O 1
ATOM 570 N N . THR A 1 72 ? -6.191 2.477 8.075 1.00 96.88 72 THR A N 1
ATOM 571 C CA . THR A 1 72 ? -7.445 3.046 8.605 1.00 96.88 72 THR A CA 1
ATOM 572 C C . THR A 1 72 ? -8.486 1.932 8.627 1.00 96.88 72 THR A C 1
ATOM 574 O O . THR A 1 72 ? -8.640 1.224 7.630 1.00 96.88 72 THR A O 1
ATOM 577 N N . PHE A 1 73 ? -9.209 1.780 9.736 1.00 96.50 73 PHE A N 1
ATOM 578 C CA . PHE A 1 73 ? -10.209 0.727 9.910 1.00 96.50 73 PHE A CA 1
ATOM 579 C C . PHE A 1 73 ? -11.627 1.281 9.749 1.00 96.50 73 PHE A C 1
ATOM 581 O O . PHE A 1 73 ? -11.927 2.400 10.169 1.00 96.50 73 PHE A O 1
ATOM 588 N N . MET A 1 74 ? -12.514 0.487 9.148 1.00 96.44 74 MET A N 1
ATOM 589 C CA . MET A 1 74 ? -13.936 0.804 9.007 1.00 96.44 74 MET A CA 1
ATOM 590 C C . MET A 1 74 ? -14.783 -0.380 9.469 1.00 96.44 74 MET A C 1
ATOM 592 O O . MET A 1 74 ? -14.505 -1.518 9.099 1.00 96.44 74 MET A O 1
ATOM 596 N N . ILE A 1 75 ? -15.839 -0.105 10.233 1.00 95.56 75 ILE A N 1
ATOM 597 C CA . ILE A 1 75 ? -16.850 -1.086 10.650 1.00 95.56 75 ILE A CA 1
ATOM 598 C C . ILE A 1 75 ? -18.210 -0.548 10.208 1.00 95.56 75 ILE A C 1
ATOM 600 O O . ILE A 1 75 ? -18.506 0.623 10.433 1.00 95.56 75 ILE A O 1
ATOM 604 N N . ASN A 1 76 ? -19.009 -1.370 9.518 1.00 94.25 76 ASN A N 1
ATOM 605 C CA . ASN A 1 76 ? -20.327 -0.992 8.982 1.00 94.25 76 ASN A CA 1
ATOM 606 C C . ASN A 1 76 ? -20.324 0.316 8.158 1.00 94.25 76 ASN A C 1
ATOM 608 O O . ASN A 1 76 ? -21.262 1.105 8.208 1.00 94.25 76 ASN A O 1
ATOM 612 N N . GLY A 1 77 ? -19.249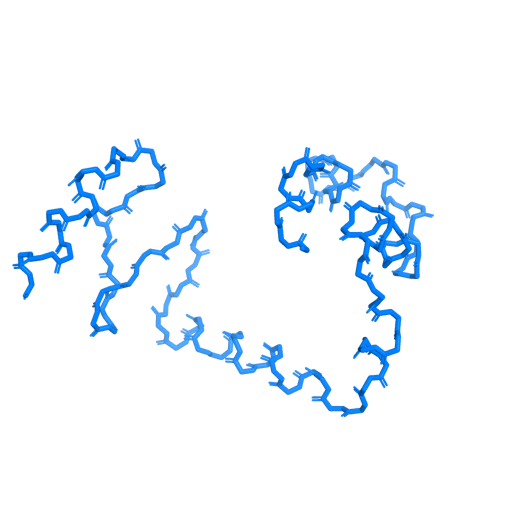 0.560 7.399 1.00 92.38 77 GLY A N 1
ATOM 613 C CA . GLY A 1 77 ? -19.102 1.761 6.570 1.00 92.38 77 GLY A CA 1
ATOM 614 C C . GLY A 1 77 ? -18.652 3.020 7.322 1.00 92.38 77 GLY A C 1
ATOM 615 O O . GLY A 1 77 ? -18.506 4.064 6.696 1.00 92.38 77 GLY A O 1
ATOM 616 N N . LEU A 1 78 ? -18.384 2.938 8.630 1.00 94.31 78 LEU A N 1
ATOM 617 C CA . LEU A 1 78 ? -17.931 4.064 9.449 1.00 94.31 78 LEU A CA 1
ATOM 618 C C . LEU A 1 78 ? -16.469 3.898 9.866 1.00 94.31 78 LEU A C 1
ATOM 620 O O . LEU A 1 78 ? -16.078 2.851 10.392 1.00 94.31 78 LEU A O 1
ATOM 624 N N . VAL A 1 79 ? -15.675 4.952 9.668 1.00 96.00 79 VAL A N 1
ATOM 625 C CA . VAL A 1 79 ? -14.273 5.018 10.105 1.00 96.00 79 VAL A CA 1
ATOM 626 C C . VAL A 1 79 ? -14.184 4.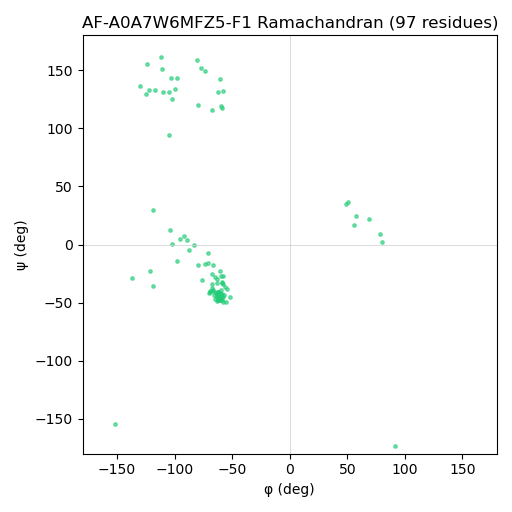917 11.628 1.00 96.00 79 VAL A C 1
ATOM 628 O O . VAL A 1 79 ? -14.887 5.626 12.345 1.00 96.00 79 VAL A O 1
ATOM 631 N N . GLN A 1 80 ? -13.299 4.047 12.112 1.00 95.69 80 GLN A N 1
ATOM 632 C CA . GLN A 1 80 ? -13.022 3.847 13.534 1.00 95.69 80 GLN A CA 1
ATOM 633 C C . GLN A 1 80 ? -11.676 4.491 13.877 1.00 95.69 80 GLN A C 1
ATOM 635 O O . GLN A 1 80 ? -10.623 3.889 13.680 1.00 95.69 80 GLN A O 1
ATOM 640 N N . ALA A 1 81 ? -11.707 5.738 14.349 1.00 93.50 81 ALA A N 1
ATOM 641 C CA . ALA A 1 81 ? -10.491 6.501 14.647 1.00 93.50 81 ALA A CA 1
ATOM 642 C C . ALA A 1 81 ? -9.738 5.995 15.892 1.00 93.50 81 ALA A C 1
ATOM 644 O O . ALA A 1 81 ? -8.582 6.352 16.097 1.00 93.50 81 ALA A O 1
ATOM 645 N N . ASP A 1 82 ? -10.397 5.187 16.723 1.00 93.25 82 ASP A N 1
ATOM 646 C CA . ASP A 1 82 ? -9.858 4.619 17.957 1.00 93.25 82 ASP A CA 1
ATOM 647 C C . ASP A 1 82 ? -9.291 3.202 17.785 1.00 93.25 82 ASP A C 1
ATOM 649 O O . ASP A 1 82 ? -8.891 2.593 18.772 1.00 93.25 82 ASP A O 1
ATOM 653 N N . VAL A 1 83 ? -9.249 2.680 16.553 1.00 95.62 83 VAL A N 1
ATOM 654 C CA . VAL A 1 83 ? -8.669 1.367 16.234 1.00 95.62 83 VAL A CA 1
ATOM 655 C C . VAL A 1 83 ? -7.315 1.548 15.550 1.00 95.62 83 VAL A C 1
ATOM 657 O O . VAL A 1 83 ? -7.187 2.302 14.584 1.00 95.62 83 VAL A O 1
ATOM 660 N N . SER A 1 84 ? -6.309 0.822 16.029 1.00 96.19 84 SER A N 1
ATOM 661 C CA . SER A 1 84 ? -4.919 0.880 15.581 1.00 96.19 84 SER A CA 1
ATOM 662 C C . SER A 1 84 ? -4.404 -0.491 15.144 1.00 96.19 84 SER A C 1
ATOM 664 O O . SER A 1 84 ? -4.850 -1.532 15.622 1.00 96.19 84 SER A O 1
ATOM 666 N N . SER A 1 85 ? -3.392 -0.507 14.269 1.00 95.56 85 SER A N 1
ATOM 667 C CA . SER A 1 85 ? -2.684 -1.741 13.897 1.00 95.56 85 SER A CA 1
ATOM 668 C C . SER A 1 85 ? -1.884 -2.367 15.033 1.00 95.56 85 SER A C 1
ATOM 670 O O . SER A 1 85 ? -1.469 -3.513 14.906 1.00 95.56 85 SER A O 1
ATOM 672 N N . GLY A 1 86 ? -1.605 -1.600 16.088 1.00 96.62 86 GLY A N 1
ATOM 673 C CA . GLY A 1 86 ? -0.907 -2.088 17.275 1.00 96.62 86 GLY A CA 1
ATOM 674 C C . GLY A 1 86 ? -1.827 -2.691 18.334 1.00 96.62 86 GLY A C 1
ATOM 675 O O . GLY A 1 86 ? -1.314 -3.173 19.339 1.00 96.62 86 GLY A O 1
ATOM 676 N N . ASP A 1 87 ? -3.150 -2.641 18.153 1.00 97.06 87 ASP A N 1
ATOM 677 C CA . ASP A 1 87 ? -4.066 -3.223 19.131 1.00 97.06 87 ASP A CA 1
ATOM 678 C C . ASP A 1 87 ? -4.050 -4.752 19.050 1.00 97.06 87 ASP A C 1
ATOM 680 O O . ASP A 1 87 ? -3.896 -5.346 17.981 1.00 97.06 87 ASP A O 1
ATOM 684 N N . GLU A 1 88 ? -4.296 -5.391 20.191 1.00 97.38 88 GLU A N 1
ATOM 685 C CA . GLU A 1 88 ? -4.541 -6.829 20.248 1.00 97.38 88 GLU A CA 1
ATOM 686 C C . GLU A 1 88 ? -5.770 -7.213 19.414 1.00 97.38 88 GLU A C 1
ATOM 688 O O . GLU A 1 88 ? -6.797 -6.527 19.430 1.00 97.38 88 GLU A O 1
ATOM 693 N N . VAL A 1 89 ? -5.707 -8.369 18.750 1.00 96.44 89 VAL A N 1
ATOM 694 C CA . VAL A 1 89 ? -6.798 -8.871 17.893 1.00 96.44 89 VAL A CA 1
ATOM 695 C C . VAL A 1 89 ? -8.122 -8.979 18.662 1.00 96.44 89 VAL A C 1
ATOM 697 O O . VAL A 1 89 ? -9.180 -8.649 18.125 1.00 96.44 89 VAL A O 1
ATOM 700 N N . ASP A 1 90 ? -8.077 -9.360 19.940 1.00 97.31 90 ASP A N 1
ATOM 701 C CA . ASP A 1 90 ? -9.254 -9.426 20.814 1.00 97.31 90 ASP A CA 1
ATOM 702 C C . ASP A 1 90 ? -9.968 -8.074 20.961 1.00 97.31 90 ASP A C 1
ATOM 704 O O . ASP A 1 90 ? -11.196 -8.027 21.088 1.00 97.31 90 ASP A O 1
ATOM 708 N N . THR A 1 91 ? -9.227 -6.963 20.929 1.00 95.62 91 THR A N 1
ATOM 709 C CA . THR A 1 91 ? -9.796 -5.608 20.956 1.00 95.62 91 THR A CA 1
ATOM 710 C C . THR A 1 91 ? -10.596 -5.345 19.687 1.00 95.62 91 THR A C 1
ATOM 712 O O . THR A 1 91 ? -11.725 -4.854 19.767 1.00 95.62 91 THR A O 1
ATOM 715 N N . TRP A 1 92 ? -10.072 -5.740 18.523 1.00 96.38 92 TRP A N 1
ATOM 716 C CA . TRP A 1 92 ? -10.795 -5.624 17.256 1.00 96.38 92 TRP A CA 1
ATOM 717 C C . TRP A 1 92 ? -12.063 -6.476 17.252 1.00 96.38 92 TRP A C 1
ATOM 719 O O . TRP A 1 92 ? -13.126 -5.983 16.877 1.00 96.38 92 TRP A O 1
ATOM 729 N N . VAL A 1 93 ? -11.983 -7.728 17.718 1.00 96.56 93 VAL A N 1
ATOM 730 C CA . VAL A 1 93 ? -13.143 -8.631 17.795 1.00 96.56 93 VAL A CA 1
ATOM 731 C C . VAL A 1 93 ? -14.236 -8.031 18.675 1.00 96.56 93 VAL A C 1
ATOM 733 O O . VAL A 1 93 ? -15.390 -7.959 18.254 1.00 96.56 93 VAL A O 1
ATOM 736 N N . LYS A 1 94 ? -13.881 -7.534 19.867 1.00 95.44 94 LYS A N 1
ATOM 737 C CA . LYS A 1 94 ? -14.836 -6.859 20.759 1.00 95.44 94 LYS A CA 1
ATOM 738 C C . LYS A 1 94 ? -15.479 -5.654 20.082 1.00 95.44 94 LYS A C 1
ATOM 740 O O . LYS A 1 94 ? -16.695 -5.524 20.144 1.00 95.44 94 LYS A O 1
ATOM 745 N N . LYS A 1 95 ? -14.685 -4.818 19.407 1.00 93.62 95 LYS A N 1
ATOM 746 C CA . LYS A 1 95 ? -15.168 -3.618 18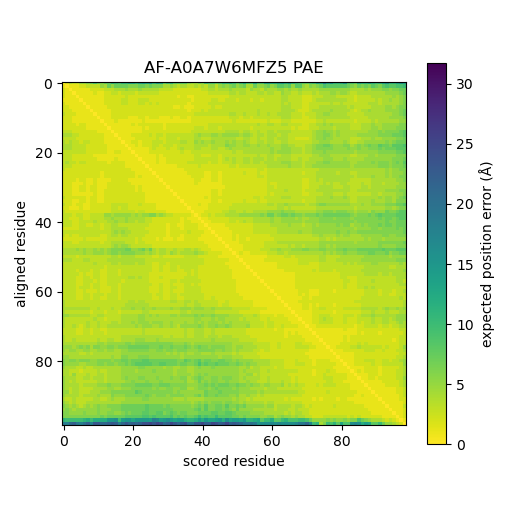.711 1.00 93.62 95 LYS A CA 1
ATOM 747 C C . LYS A 1 95 ? -16.151 -3.950 17.587 1.00 93.62 95 LYS A C 1
ATOM 749 O O . LYS A 1 95 ? -17.140 -3.244 17.427 1.00 93.62 95 LYS A O 1
ATOM 754 N N . VAL A 1 96 ? -15.886 -5.005 16.814 1.00 95.25 96 VAL A N 1
ATOM 755 C CA . VAL A 1 96 ? -16.772 -5.457 15.729 1.00 95.25 96 VAL A CA 1
ATOM 756 C C . VAL A 1 96 ? -18.073 -6.042 16.279 1.00 95.25 96 VAL A C 1
ATOM 758 O O . VAL A 1 96 ? -19.132 -5.771 15.725 1.00 95.25 96 VAL A O 1
ATOM 761 N N . LEU A 1 97 ? -18.011 -6.819 17.364 1.00 94.62 97 LEU A N 1
ATOM 762 C CA . LEU A 1 97 ? -19.188 -7.471 17.953 1.00 94.62 97 LEU A CA 1
ATOM 763 C C . LEU A 1 97 ? -20.045 -6.545 18.827 1.00 94.62 97 LEU A C 1
ATOM 765 O O . LEU A 1 97 ? -21.183 -6.891 19.130 1.00 94.62 97 LEU A O 1
ATOM 769 N N . SER A 1 98 ? -19.513 -5.401 19.263 1.00 86.75 98 SER A N 1
ATOM 770 C CA . SER A 1 98 ? -20.231 -4.432 20.100 1.00 86.75 98 SER A CA 1
ATOM 771 C C . SER A 1 98 ? -21.017 -3.374 19.314 1.00 86.75 98 SER A C 1
ATOM 773 O O . SER A 1 98 ? -21.502 -2.427 19.933 1.00 86.75 98 SER A O 1
ATOM 775 N N . GLN A 1 99 ? -21.056 -3.464 17.981 1.00 66.81 99 GLN A N 1
ATOM 776 C CA . GLN A 1 99 ? -21.709 -2.497 17.083 1.00 66.81 99 GLN A CA 1
ATOM 777 C C . GLN A 1 99 ? -23.137 -2.904 16.733 1.00 66.81 99 GLN A C 1
ATOM 779 O O . GLN A 1 99 ? -23.373 -4.116 16.533 1.00 66.81 99 GLN A O 1
#

Nearest PDB structures (foldseek):
  3gn3-assembly1_A  TM=9.916E-01  e=4.053E-10  Pseudomonas syringae pv. tomato

Foldseek 3Di:
DVVLCVVVVVVVAADVNPHDPCVPPDPVNVQVSSCVSPVDRCPVVVPPPPPVVVVVVVVVLCVVLVPDDPPWDDAPSHTDPPDDPPDDVVVVVCVNVVD

Secondary structure (DSSP, 8-state):
-HHHHHHTHHHHS-BTTTBSGGGG--HHHHHHHHHHHH----HHHHT-TTTHHHHHHHHHHHHHTT--SSS-EEETTEEETT--TTS-HHHHHHHHHT-

pLDDT: mean 95.65, std 3.78, range [66.81, 98.44]

Mean predicted aligned error: 3.48 Å

Sequence (99 aa):
MIAAVAAHREEFEFDRHAGGPNMDVTPNQIIERLEGYSSVKLKDAFAIPDLDREIKWQCRYARQNGVHVSPTFMINGLVQADVSSGDEVDTWVKKVLSQ

Organism: NCBI:txid1138170

Radius of gyration: 17.23 Å; Cα contacts (8 Å, |Δi|>4): 51; chains: 1; bounding box: 40×28×42 Å

Solvent-accessible surface area (backbone atoms only — not comparable to full-atom values): 6281 Å² total; per-residue (Å²): 91,71,69,38,50,64,78,45,40,73,81,78,46,41,50,93,78,73,38,61,80,55,75,81,54,50,72,68,55,52,51,53,52,51,25,67,66,41,75,46,90,47,70,71,65,71,64,41,86,68,56,62,54,59,56,51,49,53,55,48,52,36,56,76,71,65,62,83,62,87,88,72,47,66,58,97,90,40,78,40,89,90,59,59,94,85,57,58,67,69,58,55,53,50,58,64,70,73,106